Protein AF-A0A6L8GAL6-F1 (afdb_monomer_lite)

Secondary structure (DSSP, 8-state):
--TT-------EEEE-SSPPPHHHHHHHHHHHHHHTT--SPEEEEEEEEEETTEEEEEEEEEEEE--TTS-TT----EEEEEEEEEEEETTEEEEEEEB-PPP-

Sequence (104 aa):
MIDALAAAKSAAFFTIRKNLTKGAVEVLFASLRKRHGATSNNIFRHIRENHGDTRWSAVCFKYERTPTFLGPVSPVKEKLCGFLMLVEYQGHAALFSSRLGVPA

Radius of gyration: 15.57 Å; chains: 1; bounding box: 44×35×38 Å

pLDDT: mean 90.39, std 9.11, range [51.41, 98.25]

Foldseek 3Di:
DCPDDPDDFDKDKDFAPDDQDQVNLVVQQVVLCVVQVFPDDWPDWATQDDDPQKTKTKTKGKGWDDPPVDDRPDPDIDIDIWMWMWMDHDRMIIITIDPRDDDD

Structure (mmCIF, N/CA/C/O backbone):
data_AF-A0A6L8GAL6-F1
#
_entry.id   AF-A0A6L8GAL6-F1
#
loop_
_atom_site.group_PDB
_atom_site.id
_atom_site.type_symbol
_atom_site.label_atom_id
_atom_site.label_alt_id
_atom_site.label_comp_id
_atom_site.label_asym_id
_atom_site.label_entity_id
_atom_site.label_seq_id
_atom_site.pdbx_PDB_ins_code
_atom_site.Cartn_x
_atom_site.Cartn_y
_atom_site.Cartn_z
_atom_site.occupancy
_atom_site.B_iso_or_equiv
_atom_site.auth_seq_id
_atom_site.auth_comp_id
_atom_site.auth_asym_id
_atom_site.auth_atom_id
_atom_site.pdbx_PDB_model_num
ATOM 1 N N . MET A 1 1 ? -12.657 -14.527 -14.019 1.00 51.41 1 MET A N 1
ATOM 2 C CA 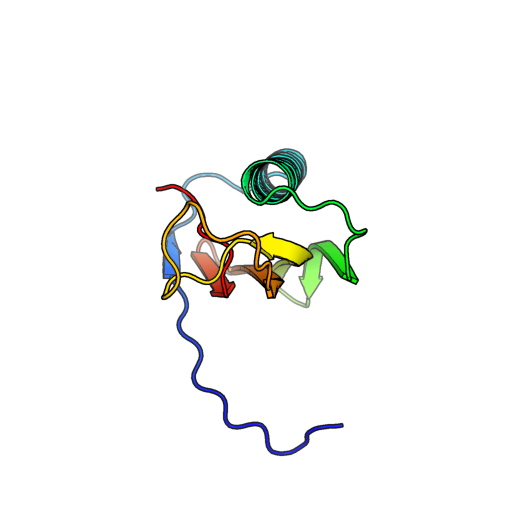. MET A 1 1 ? -12.697 -14.571 -12.544 1.00 51.41 1 MET A CA 1
ATOM 3 C C . MET A 1 1 ? -11.749 -15.690 -12.130 1.00 51.41 1 MET A C 1
ATOM 5 O O . MET A 1 1 ? -11.672 -16.658 -12.875 1.00 51.41 1 MET A O 1
ATOM 9 N N . ILE A 1 2 ? -10.922 -15.522 -11.095 1.00 61.62 2 ILE A N 1
ATOM 10 C CA . ILE A 1 2 ? -10.086 -16.627 -10.594 1.00 61.62 2 ILE A CA 1
ATOM 11 C C . ILE A 1 2 ? -10.753 -17.098 -9.311 1.00 61.62 2 ILE A C 1
ATOM 13 O O . ILE A 1 2 ? -10.612 -16.447 -8.280 1.00 61.62 2 ILE A O 1
ATOM 17 N N . ASP A 1 3 ? -11.503 -18.189 -9.399 1.00 72.31 3 ASP A N 1
ATOM 18 C CA . ASP A 1 3 ? -12.402 -18.618 -8.320 1.00 72.31 3 ASP A CA 1
ATOM 19 C C . ASP A 1 3 ? -11.674 -19.409 -7.220 1.00 72.31 3 ASP A C 1
ATOM 21 O O . ASP A 1 3 ? -12.144 -19.498 -6.092 1.00 72.31 3 ASP A O 1
ATOM 25 N N . ALA A 1 4 ? -10.479 -19.926 -7.522 1.00 77.38 4 ALA A N 1
ATOM 26 C CA . ALA A 1 4 ? -9.651 -20.709 -6.606 1.00 77.38 4 ALA A CA 1
ATOM 27 C C . ALA A 1 4 ? -8.220 -20.149 -6.510 1.00 77.38 4 ALA A C 1
ATOM 29 O O . ALA A 1 4 ? -7.235 -20.859 -6.716 1.00 77.38 4 ALA A O 1
ATOM 30 N N . LEU A 1 5 ? -8.082 -18.847 -6.238 1.00 75.38 5 LEU A N 1
ATOM 31 C CA . LEU A 1 5 ? -6.764 -18.243 -6.029 1.00 75.38 5 LEU A CA 1
ATOM 32 C C . LEU A 1 5 ? -6.251 -18.530 -4.609 1.00 75.38 5 LEU A C 1
ATOM 34 O O . LEU A 1 5 ? -6.567 -17.807 -3.667 1.00 75.38 5 LEU A O 1
ATOM 38 N N . ALA A 1 6 ? -5.388 -19.535 -4.470 1.00 72.19 6 ALA A N 1
ATOM 39 C CA . ALA A 1 6 ? -4.590 -19.740 -3.264 1.00 72.19 6 ALA A CA 1
ATOM 40 C C . ALA A 1 6 ? -3.265 -18.969 -3.385 1.00 72.19 6 ALA A C 1
ATOM 42 O O . ALA A 1 6 ? -2.272 -19.481 -3.897 1.00 72.19 6 ALA A O 1
ATOM 43 N N . ALA A 1 7 ? -3.251 -17.710 -2.945 1.00 74.94 7 ALA A N 1
ATOM 44 C CA . ALA A 1 7 ? -2.038 -16.897 -2.899 1.00 74.94 7 ALA A CA 1
ATOM 45 C C . ALA A 1 7 ? -1.708 -16.526 -1.451 1.00 74.94 7 ALA A C 1
ATOM 47 O O . ALA A 1 7 ? -2.431 -15.753 -0.823 1.00 74.94 7 ALA A O 1
ATOM 48 N N . ALA A 1 8 ? -0.591 -17.043 -0.933 1.00 74.56 8 ALA A N 1
ATOM 49 C CA . ALA A 1 8 ? -0.077 -16.616 0.361 1.00 74.56 8 ALA A CA 1
ATOM 50 C C . ALA A 1 8 ? 0.291 -15.122 0.303 1.00 74.56 8 ALA A C 1
ATOM 52 O O . ALA A 1 8 ? 1.035 -14.676 -0.576 1.00 74.56 8 ALA A O 1
ATOM 53 N N . LYS A 1 9 ? -0.246 -14.337 1.238 1.00 78.56 9 LYS A N 1
ATOM 54 C CA . LYS A 1 9 ? 0.035 -12.908 1.395 1.00 78.56 9 LYS A CA 1
ATOM 55 C C . LYS A 1 9 ? 0.408 -12.649 2.843 1.00 78.56 9 LYS A C 1
ATOM 57 O O . LYS A 1 9 ? -0.324 -13.039 3.746 1.00 78.56 9 LYS A O 1
ATOM 62 N N . SER A 1 10 ? 1.529 -11.975 3.055 1.00 86.38 10 SER A N 1
ATOM 63 C CA . SER A 1 10 ? 1.871 -11.417 4.357 1.00 86.38 10 SER A CA 1
ATOM 64 C C . SER A 1 10 ? 1.292 -10.010 4.502 1.00 86.38 10 SER A C 1
ATOM 66 O O . SER A 1 10 ? 1.056 -9.305 3.514 1.00 86.38 10 SER A O 1
ATOM 68 N N . ALA A 1 11 ? 1.076 -9.609 5.750 1.00 92.06 11 ALA A N 1
ATOM 69 C CA . ALA A 1 11 ? 0.732 -8.249 6.126 1.00 92.06 11 ALA A CA 1
ATOM 70 C C . ALA A 1 11 ? 1.579 -7.823 7.322 1.00 92.06 11 ALA A C 1
ATOM 72 O O . ALA A 1 11 ? 1.893 -8.641 8.188 1.00 92.06 11 ALA A O 1
ATOM 73 N N . ALA A 1 12 ? 1.923 -6.540 7.374 1.00 93.12 12 ALA A N 1
ATOM 74 C CA . ALA A 1 12 ? 2.432 -5.925 8.591 1.00 93.12 12 ALA A CA 1
ATOM 75 C C . ALA A 1 12 ? 1.254 -5.387 9.415 1.00 93.12 12 ALA A C 1
ATOM 77 O O . ALA A 1 12 ? 0.341 -4.781 8.851 1.00 93.12 12 ALA A O 1
ATOM 78 N N . PHE A 1 13 ? 1.276 -5.604 10.730 1.00 94.00 13 PHE A N 1
ATOM 79 C CA . PHE A 1 13 ? 0.213 -5.191 11.648 1.00 94.00 13 PHE A CA 1
ATOM 80 C C . PHE A 1 13 ? 0.695 -4.089 12.586 1.00 94.00 13 PHE A C 1
ATOM 82 O O . PHE A 1 13 ? 1.818 -4.130 13.087 1.00 94.00 13 PHE A O 1
ATOM 89 N N . PHE A 1 14 ? -0.177 -3.117 12.837 1.00 93.44 14 PHE A N 1
ATOM 90 C CA . PHE A 1 14 ? 0.115 -1.943 13.650 1.00 93.44 14 PHE A CA 1
ATOM 91 C C . PHE A 1 14 ? -1.067 -1.604 14.558 1.00 93.44 14 PHE A C 1
ATOM 93 O O . PHE A 1 14 ? -2.225 -1.764 14.171 1.00 93.44 14 PHE A O 1
ATOM 100 N N . THR A 1 15 ? -0.781 -1.048 15.734 1.00 96.19 15 THR A N 1
ATOM 101 C CA . THR A 1 15 ? -1.785 -0.372 16.566 1.00 96.19 15 THR A CA 1
ATOM 102 C C . THR A 1 15 ? -1.857 1.101 16.175 1.00 96.19 15 THR A C 1
ATOM 104 O O . THR A 1 15 ? -0.839 1.794 16.097 1.00 96.19 15 THR A O 1
ATOM 107 N N . ILE A 1 16 ? -3.066 1.606 15.949 1.00 93.19 16 ILE A N 1
ATOM 108 C CA . ILE A 1 16 ? -3.313 2.995 15.576 1.00 93.19 16 ILE A CA 1
ATOM 109 C C . ILE A 1 16 ? -3.264 3.854 16.839 1.00 93.19 16 ILE A C 1
ATOM 111 O O . ILE A 1 16 ? -4.191 3.864 17.642 1.00 93.19 16 ILE A O 1
ATOM 115 N N . ARG A 1 17 ? -2.183 4.622 17.000 1.00 92.00 17 ARG A N 1
ATOM 116 C CA . ARG A 1 17 ? -2.068 5.616 18.085 1.00 92.00 17 ARG A CA 1
ATOM 117 C C . ARG A 1 17 ? -2.799 6.921 17.780 1.00 92.00 17 ARG A C 1
ATOM 119 O O . ARG A 1 17 ? -3.229 7.624 18.686 1.00 92.00 17 ARG A O 1
ATOM 126 N N . LYS A 1 18 ? -2.907 7.265 16.496 1.00 90.38 18 LYS A N 1
ATOM 127 C CA . LYS A 1 18 ? -3.610 8.449 16.001 1.00 90.38 18 LYS A CA 1
ATOM 128 C C . LYS A 1 18 ? -4.339 8.081 14.724 1.00 90.38 18 LYS A C 1
ATOM 130 O O . LYS A 1 18 ? -3.747 7.458 13.845 1.00 90.38 18 LYS A O 1
ATOM 135 N N . ASN A 1 19 ? -5.596 8.500 14.621 1.00 87.69 19 ASN A N 1
ATOM 136 C CA . ASN A 1 19 ? -6.413 8.241 13.443 1.00 87.69 19 ASN A CA 1
ATOM 137 C C . ASN A 1 19 ? -5.705 8.719 12.177 1.00 87.69 19 ASN A C 1
ATOM 139 O O . ASN A 1 19 ? -5.271 9.874 12.090 1.00 87.69 19 ASN A O 1
ATOM 143 N N . LEU A 1 20 ? -5.621 7.834 11.184 1.00 90.38 20 LEU A N 1
ATOM 144 C CA . LEU A 1 20 ? -5.104 8.206 9.880 1.00 90.38 20 LEU A CA 1
ATOM 145 C C . LEU A 1 20 ? -6.060 9.221 9.242 1.00 90.38 20 LEU A C 1
ATOM 147 O O . LEU A 1 20 ? -7.283 9.077 9.292 1.00 90.38 20 LEU A O 1
ATOM 151 N N . THR A 1 21 ? -5.518 10.275 8.645 1.00 94.56 21 THR A N 1
ATOM 152 C CA . THR A 1 21 ? -6.323 11.288 7.951 1.00 94.56 21 THR A CA 1
ATOM 153 C C . THR A 1 21 ? -6.312 11.032 6.451 1.00 94.56 21 THR A C 1
ATOM 155 O O . THR A 1 21 ? -5.409 10.381 5.925 1.00 94.56 21 THR A O 1
ATOM 158 N N . LYS A 1 22 ? -7.304 11.571 5.731 1.00 96.38 22 LYS A N 1
ATOM 159 C CA . LYS A 1 22 ? -7.326 11.523 4.260 1.00 96.38 22 LYS A CA 1
ATOM 160 C C . LYS A 1 22 ? -6.035 12.101 3.672 1.00 96.38 22 LYS A C 1
ATOM 162 O O . LYS A 1 22 ? -5.395 11.445 2.858 1.00 96.38 22 LYS A O 1
ATOM 167 N N . GLY A 1 23 ? -5.618 13.269 4.165 1.00 96.56 23 GLY A N 1
ATOM 168 C CA . GLY A 1 23 ? -4.382 13.924 3.736 1.00 96.56 23 GLY A CA 1
ATOM 169 C C . GLY A 1 23 ? -3.131 13.078 3.987 1.00 96.56 23 GLY A C 1
ATOM 170 O O . GLY A 1 23 ? -2.262 13.013 3.125 1.00 96.56 23 GLY A O 1
ATOM 171 N N . ALA A 1 24 ? -3.055 12.356 5.112 1.00 94.44 24 ALA A N 1
ATOM 172 C CA . ALA A 1 24 ? -1.925 11.465 5.383 1.00 94.44 24 ALA A CA 1
ATOM 173 C C . ALA A 1 24 ? -1.828 10.321 4.355 1.00 94.44 24 ALA A C 1
ATOM 175 O O . ALA A 1 24 ? -0.738 10.037 3.858 1.00 94.44 24 ALA A O 1
ATOM 176 N N . VAL A 1 25 ? -2.961 9.707 3.983 1.00 95.81 25 VAL A N 1
ATOM 177 C CA . VAL A 1 25 ? -3.000 8.683 2.920 1.00 95.81 25 VAL A CA 1
ATOM 178 C C . VAL A 1 25 ? -2.584 9.276 1.572 1.00 95.81 25 VAL A C 1
ATOM 180 O O . VAL A 1 25 ? -1.806 8.669 0.837 1.00 95.81 25 VAL A O 1
ATOM 183 N N . GLU A 1 26 ? -3.077 10.470 1.238 1.00 97.12 26 GLU A N 1
ATOM 184 C CA . GLU A 1 26 ? -2.749 11.139 -0.025 1.00 97.12 26 GLU A CA 1
ATOM 185 C C . GLU A 1 26 ? -1.255 11.434 -0.149 1.00 97.12 26 GLU A C 1
ATOM 187 O O . GLU A 1 26 ? -0.647 11.102 -1.172 1.00 97.12 26 GLU A O 1
ATOM 192 N N . VAL A 1 27 ? -0.654 11.983 0.909 1.00 96.12 27 VAL A N 1
ATOM 193 C CA . VAL A 1 27 ? 0.785 12.256 0.985 1.00 96.12 27 VAL A CA 1
ATOM 194 C C . VAL A 1 27 ? 1.593 10.964 0.876 1.00 96.12 27 VAL A C 1
ATOM 196 O O . VAL A 1 27 ? 2.574 10.922 0.128 1.00 96.12 27 VAL A O 1
ATOM 199 N N . LEU A 1 28 ? 1.174 9.892 1.557 1.00 94.69 28 LEU A N 1
ATOM 200 C CA . LEU A 1 28 ? 1.816 8.581 1.450 1.00 94.69 28 LEU A CA 1
ATOM 201 C C . LEU A 1 28 ? 1.808 8.079 -0.001 1.00 94.69 28 LEU A C 1
ATOM 203 O O . LEU A 1 28 ? 2.855 7.720 -0.539 1.00 94.69 28 LEU A O 1
ATOM 207 N N . PHE A 1 29 ? 0.650 8.088 -0.664 1.00 95.88 29 PHE A N 1
ATOM 208 C CA . PHE A 1 29 ? 0.523 7.575 -2.032 1.00 95.88 29 PHE A CA 1
ATOM 209 C C . PHE A 1 29 ? 1.313 8.412 -3.041 1.00 95.88 29 PHE A C 1
ATOM 211 O O . PHE A 1 29 ? 1.976 7.852 -3.918 1.00 95.88 29 PHE A O 1
ATOM 218 N N . ALA A 1 30 ? 1.294 9.739 -2.902 1.00 95.19 30 ALA A N 1
ATOM 219 C CA . ALA A 1 30 ? 2.109 10.632 -3.719 1.00 95.19 30 ALA A CA 1
ATOM 220 C C . ALA A 1 30 ? 3.610 10.360 -3.526 1.00 95.19 30 ALA A C 1
ATOM 222 O O . ALA A 1 30 ? 4.355 10.256 -4.504 1.00 95.19 30 ALA A O 1
ATOM 223 N N . SER A 1 31 ? 4.047 10.166 -2.279 1.00 94.62 31 SER A N 1
ATOM 224 C CA . SER A 1 31 ? 5.448 9.880 -1.952 1.00 94.62 31 SER A CA 1
ATOM 225 C C . SER A 1 31 ? 5.913 8.544 -2.527 1.00 94.62 31 SER A C 1
ATOM 227 O O . SER A 1 31 ? 7.008 8.465 -3.081 1.00 94.62 31 SER A O 1
ATOM 229 N N . LEU A 1 32 ? 5.072 7.505 -2.465 1.00 94.56 32 LEU A N 1
ATOM 230 C CA . LEU A 1 32 ? 5.362 6.203 -3.071 1.00 94.56 32 LEU A CA 1
ATOM 231 C C . LEU A 1 32 ? 5.522 6.315 -4.589 1.00 94.56 32 LEU A C 1
ATOM 233 O O . LEU A 1 32 ? 6.507 5.827 -5.141 1.00 94.56 32 LEU A O 1
ATOM 237 N N . ARG A 1 33 ? 4.600 7.005 -5.270 1.00 94.56 33 ARG A N 1
ATOM 238 C CA . ARG A 1 33 ? 4.695 7.223 -6.721 1.00 94.56 33 ARG A CA 1
ATOM 239 C C . ARG A 1 33 ? 5.972 7.964 -7.104 1.00 94.56 33 ARG A C 1
ATOM 241 O O . ARG A 1 33 ? 6.667 7.530 -8.021 1.00 94.56 33 ARG A O 1
ATOM 248 N N . LYS A 1 34 ? 6.301 9.040 -6.381 1.00 93.94 34 LYS A N 1
ATOM 249 C CA . LYS A 1 34 ? 7.519 9.829 -6.610 1.00 93.94 34 LYS A CA 1
ATOM 250 C C . LYS A 1 34 ? 8.776 8.984 -6.409 1.00 93.94 34 LYS A C 1
ATOM 252 O O . LYS A 1 34 ? 9.638 8.969 -7.279 1.00 93.94 34 LYS A O 1
ATOM 257 N N . ARG A 1 35 ? 8.860 8.242 -5.301 1.00 92.69 35 ARG A N 1
ATOM 258 C CA . ARG A 1 35 ? 10.005 7.374 -4.974 1.00 92.69 35 ARG A CA 1
ATOM 259 C C . ARG A 1 35 ? 10.272 6.326 -6.050 1.00 92.69 35 ARG A C 1
ATOM 261 O O . ARG A 1 35 ? 11.424 6.065 -6.369 1.00 92.69 35 ARG A O 1
ATOM 268 N N . HIS A 1 36 ? 9.216 5.718 -6.579 1.00 92.06 36 HIS A N 1
ATOM 269 C CA . HIS A 1 36 ? 9.330 4.657 -7.576 1.00 92.06 36 HIS A CA 1
ATOM 270 C C . HIS A 1 36 ? 9.394 5.179 -9.018 1.00 92.06 36 HIS A C 1
ATOM 272 O O . HIS A 1 36 ? 9.417 4.369 -9.939 1.00 92.06 36 HIS A O 1
ATOM 278 N N . GLY A 1 37 ? 9.413 6.501 -9.235 1.00 91.38 37 GLY A N 1
ATOM 279 C CA . GLY A 1 37 ? 9.460 7.080 -10.579 1.00 91.38 37 GLY A CA 1
ATOM 280 C C . GLY A 1 37 ? 8.252 6.686 -11.431 1.00 91.38 37 GLY A C 1
ATOM 281 O O . GLY A 1 37 ? 8.392 6.403 -12.617 1.00 91.38 37 GLY A O 1
ATOM 282 N N . ALA A 1 38 ? 7.064 6.598 -10.826 1.00 88.00 38 ALA A N 1
ATOM 283 C CA . ALA A 1 38 ? 5.860 6.167 -11.524 1.00 88.00 38 ALA A CA 1
ATOM 284 C C . ALA A 1 38 ? 5.441 7.193 -12.589 1.00 88.00 38 ALA A C 1
ATOM 286 O O . ALA A 1 38 ? 4.847 8.225 -12.276 1.00 88.00 38 ALA A O 1
ATOM 287 N N . THR A 1 39 ? 5.714 6.878 -13.852 1.00 82.19 39 THR A N 1
ATOM 288 C CA . THR A 1 39 ? 5.346 7.698 -15.018 1.00 82.19 39 THR A CA 1
ATOM 289 C C . THR A 1 39 ? 3.931 7.417 -15.515 1.00 82.19 39 THR A C 1
ATOM 291 O O . THR A 1 39 ? 3.318 8.257 -16.163 1.00 82.19 39 THR A O 1
ATOM 294 N N . SER A 1 40 ? 3.384 6.243 -15.192 1.00 87.12 40 SER A N 1
ATOM 295 C CA . SER A 1 40 ? 2.036 5.848 -15.601 1.00 87.12 40 SER A CA 1
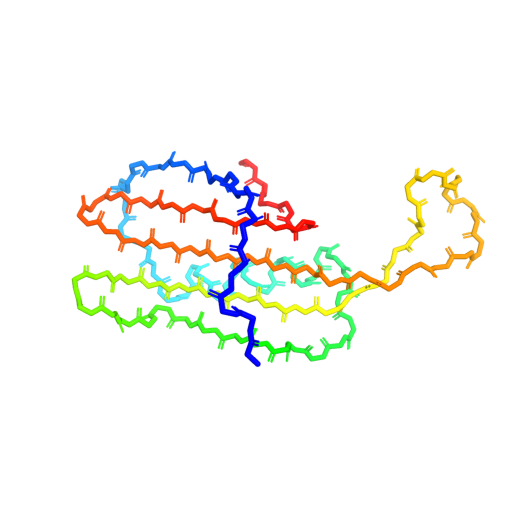ATOM 296 C C . SER A 1 40 ? 0.964 6.283 -14.601 1.00 87.12 40 SER A C 1
ATOM 298 O O . SER A 1 40 ? 1.223 6.421 -13.399 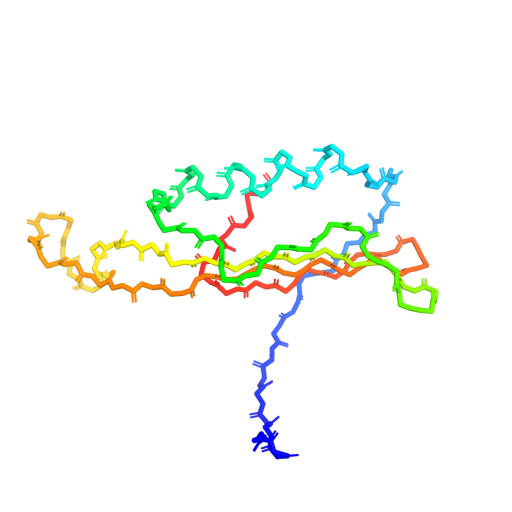1.00 87.12 40 SER A O 1
ATOM 300 N N . ASN A 1 41 ? -0.266 6.452 -15.088 1.00 92.75 41 ASN A N 1
ATOM 301 C CA . ASN A 1 41 ? -1.439 6.652 -14.237 1.00 92.75 41 ASN A CA 1
ATOM 302 C C . ASN A 1 41 ? -1.625 5.482 -13.257 1.00 92.75 41 ASN A C 1
ATOM 304 O O . ASN A 1 41 ? -1.110 4.379 -13.454 1.00 92.75 41 ASN A O 1
ATOM 308 N N . ASN A 1 42 ? -2.357 5.729 -12.172 1.00 96.12 42 ASN A N 1
ATOM 309 C CA . ASN A 1 42 ? -2.751 4.644 -11.279 1.00 96.12 42 ASN A CA 1
ATOM 310 C C . ASN A 1 42 ? -3.649 3.661 -12.039 1.00 96.12 42 ASN A C 1
ATOM 312 O O . ASN A 1 42 ? -4.534 4.087 -12.774 1.00 96.12 42 ASN A O 1
ATOM 316 N N . ILE A 1 43 ? -3.440 2.363 -11.823 1.00 96.44 43 ILE A N 1
ATOM 317 C CA . ILE A 1 43 ? -4.398 1.330 -12.233 1.00 96.44 43 ILE A CA 1
ATOM 318 C C . ILE A 1 43 ? -5.652 1.464 -11.367 1.00 96.44 43 ILE A C 1
ATOM 320 O O . ILE A 1 43 ? -6.764 1.466 -11.878 1.00 96.44 43 ILE A O 1
ATOM 324 N N . PHE A 1 44 ? -5.455 1.637 -10.060 1.00 97.06 44 PHE A N 1
ATOM 325 C CA . PHE A 1 44 ? -6.506 2.023 -9.129 1.00 97.06 44 PHE A CA 1
ATOM 326 C C . PHE A 1 44 ? -5.940 2.898 -8.014 1.00 97.06 44 PHE A C 1
ATOM 328 O O . PHE A 1 44 ? -4.751 2.832 -7.675 1.00 97.06 44 PHE A O 1
ATOM 335 N N . ARG A 1 45 ? -6.813 3.718 -7.430 1.00 97.56 45 ARG A N 1
ATOM 336 C CA . ARG A 1 45 ? -6.521 4.545 -6.260 1.00 97.56 45 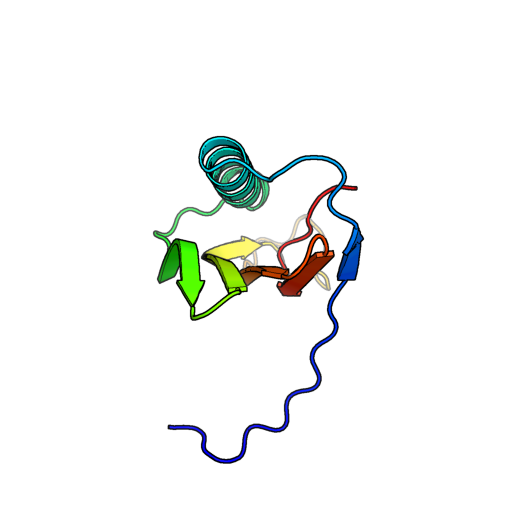ARG A CA 1
ATOM 337 C C . ARG A 1 45 ? -7.806 4.756 -5.468 1.00 97.56 45 ARG A C 1
ATOM 339 O O . ARG A 1 45 ? -8.727 5.388 -5.965 1.00 97.56 45 ARG A O 1
ATOM 346 N N . HIS A 1 46 ? -7.804 4.281 -4.232 1.00 98.25 46 HIS A N 1
ATOM 347 C CA . HIS A 1 46 ? -8.909 4.356 -3.283 1.00 98.25 46 HIS A CA 1
ATOM 348 C C . HIS A 1 46 ? -8.402 4.953 -1.980 1.00 98.25 46 HIS A C 1
ATOM 350 O O . HIS A 1 46 ? -7.339 4.554 -1.494 1.00 98.25 46 HIS A O 1
ATOM 356 N N . ILE A 1 47 ? -9.126 5.921 -1.424 1.00 97.56 47 ILE A N 1
ATOM 357 C CA . ILE A 1 47 ? -8.685 6.638 -0.228 1.00 97.56 47 ILE A CA 1
ATOM 358 C C . ILE A 1 47 ? -9.794 6.638 0.800 1.00 97.56 47 ILE A C 1
ATOM 360 O O . ILE A 1 47 ? -10.798 7.321 0.630 1.00 97.56 47 ILE A O 1
ATOM 364 N N . ARG A 1 48 ? -9.520 5.970 1.921 1.00 95.94 48 ARG A N 1
ATOM 365 C CA . ARG A 1 48 ? -10.387 5.921 3.102 1.00 95.94 48 ARG A CA 1
ATOM 366 C C . ARG A 1 48 ? -11.814 5.491 2.769 1.00 95.94 48 ARG A C 1
ATOM 368 O O . ARG A 1 48 ? -12.760 6.008 3.355 1.00 95.94 48 ARG A O 1
ATOM 375 N N . GLU A 1 49 ? -11.940 4.541 1.855 1.00 97.88 49 GLU A N 1
ATOM 376 C CA . GLU A 1 49 ? -13.212 3.903 1.541 1.00 97.88 49 GLU A CA 1
ATOM 377 C C . GLU A 1 49 ? -13.693 3.111 2.758 1.00 97.88 49 GLU A C 1
ATOM 379 O O . GLU A 1 49 ? -12.882 2.546 3.498 1.00 97.88 49 GLU A O 1
ATOM 384 N N . ASN A 1 50 ? -15.005 3.057 2.971 1.00 96.62 50 ASN A N 1
ATOM 385 C CA . ASN A 1 50 ? -15.592 2.251 4.039 1.00 96.62 50 ASN A CA 1
ATOM 386 C C . ASN A 1 50 ? -16.116 0.928 3.467 1.00 96.62 50 ASN A C 1
ATOM 388 O O . ASN A 1 50 ? -16.631 0.881 2.350 1.00 96.62 50 ASN A O 1
ATOM 392 N N . HIS A 1 51 ? -16.016 -0.141 4.251 1.00 94.56 51 HIS A N 1
ATOM 393 C CA . HIS A 1 51 ? -16.659 -1.419 3.970 1.00 94.56 51 HIS A CA 1
ATOM 394 C C . HIS A 1 51 ? -17.083 -2.063 5.294 1.00 94.56 51 HIS A C 1
ATOM 396 O O . HIS A 1 51 ? -16.251 -2.599 6.030 1.00 94.56 51 HIS A O 1
ATOM 402 N N . GLY A 1 52 ? -18.372 -1.942 5.629 1.00 94.50 52 GLY A N 1
ATOM 403 C CA . GLY A 1 52 ? -18.859 -2.222 6.981 1.00 94.50 52 GLY A CA 1
ATOM 404 C C . GLY A 1 52 ? -18.117 -1.366 8.011 1.00 94.50 52 GLY A C 1
ATOM 405 O O . GLY A 1 52 ? -17.944 -0.164 7.814 1.00 94.50 52 GLY A O 1
ATOM 406 N N . ASP A 1 53 ? -17.604 -2.014 9.054 1.00 93.25 53 ASP A N 1
ATOM 407 C CA . ASP A 1 53 ? -16.836 -1.377 10.134 1.00 93.25 53 ASP A CA 1
ATOM 408 C C . ASP A 1 53 ? -15.343 -1.203 9.815 1.00 93.25 53 ASP A C 1
ATOM 410 O O . ASP A 1 53 ? -14.556 -0.753 10.652 1.00 93.25 53 ASP A O 1
ATOM 414 N N . THR A 1 54 ? -14.925 -1.583 8.608 1.00 94.88 54 THR A N 1
ATOM 415 C CA . THR A 1 54 ? -13.546 -1.416 8.153 1.00 94.88 54 THR A CA 1
ATOM 416 C C . THR A 1 54 ? -13.411 -0.162 7.309 1.00 94.88 54 THR A C 1
ATOM 418 O O . THR A 1 54 ? -14.307 0.219 6.550 1.00 94.88 54 THR A O 1
ATOM 421 N N . ARG A 1 55 ? -12.243 0.466 7.400 1.00 96.88 55 ARG A N 1
ATOM 422 C CA . ARG A 1 55 ? -11.838 1.525 6.484 1.00 96.88 55 ARG A CA 1
ATOM 423 C C . ARG A 1 55 ? -10.589 1.095 5.752 1.00 96.88 55 ARG A C 1
ATOM 425 O O . ARG A 1 55 ? -9.676 0.561 6.362 1.00 96.88 55 ARG A O 1
ATOM 432 N N . TRP A 1 56 ? -10.515 1.334 4.455 1.00 97.56 56 TRP A N 1
ATOM 433 C CA . TRP A 1 56 ? -9.374 0.892 3.671 1.00 97.56 56 TRP A CA 1
ATOM 434 C C . TRP A 1 56 ? -8.937 1.932 2.650 1.00 97.56 56 TRP A C 1
ATOM 436 O O . TRP A 1 56 ? -9.665 2.842 2.261 1.00 97.56 56 TRP A O 1
ATOM 446 N N . SER A 1 57 ? -7.676 1.839 2.255 1.00 97.81 57 SER A N 1
ATOM 447 C CA . SER A 1 57 ? -7.089 2.653 1.196 1.00 97.81 57 SER A CA 1
ATOM 448 C C . SER A 1 57 ? -6.174 1.774 0.370 1.00 97.81 57 SER A C 1
ATOM 450 O O . SER A 1 57 ? -5.459 0.945 0.925 1.00 97.81 57 SER A O 1
ATOM 452 N N . ALA A 1 58 ? -6.152 1.958 -0.943 1.00 97.56 58 ALA A N 1
ATOM 453 C CA . ALA A 1 58 ? -5.282 1.173 -1.801 1.00 97.56 58 ALA A CA 1
ATOM 454 C C . ALA A 1 58 ? -4.787 1.979 -2.995 1.00 97.56 58 ALA A C 1
ATOM 456 O O . ALA A 1 58 ? -5.490 2.838 -3.527 1.00 97.56 58 ALA A O 1
ATOM 457 N N . VAL A 1 59 ? -3.575 1.678 -3.444 1.00 97.50 59 VAL A N 1
ATOM 458 C CA . VAL A 1 59 ? -3.005 2.254 -4.657 1.00 97.50 59 VAL A CA 1
ATOM 459 C C . VAL A 1 59 ? -2.254 1.193 -5.438 1.00 97.50 59 VAL A C 1
ATOM 461 O O . VAL A 1 59 ? -1.562 0.351 -4.863 1.00 97.50 59 VAL A O 1
ATOM 464 N N . CYS A 1 60 ? -2.374 1.251 -6.758 1.00 97.31 60 CYS A N 1
ATOM 465 C CA . CYS A 1 60 ? -1.605 0.421 -7.665 1.00 97.31 60 CYS A CA 1
ATOM 466 C C . CYS A 1 60 ? -1.204 1.215 -8.900 1.00 97.31 60 CYS A C 1
ATOM 468 O O . CYS A 1 60 ? -2.005 1.962 -9.464 1.00 97.31 60 CYS A O 1
ATOM 470 N N . PHE A 1 61 ? 0.046 1.062 -9.321 1.00 96.50 61 PHE A N 1
ATOM 471 C CA . PHE A 1 61 ? 0.590 1.728 -10.497 1.00 96.50 61 PHE A CA 1
ATOM 472 C C . PHE A 1 61 ? 1.747 0.928 -11.089 1.00 96.50 61 PHE A C 1
ATOM 474 O O . PHE A 1 61 ? 2.370 0.099 -10.416 1.00 96.50 61 PHE A O 1
ATOM 481 N N . LYS A 1 62 ? 2.048 1.204 -12.361 1.00 95.50 62 LYS A N 1
ATOM 482 C CA . LYS A 1 62 ? 3.222 0.648 -13.034 1.00 95.50 62 LYS A CA 1
ATOM 483 C C . LYS A 1 62 ? 4.383 1.634 -12.978 1.00 95.50 62 LYS A C 1
ATOM 485 O O . LYS A 1 62 ? 4.183 2.848 -13.059 1.00 95.50 62 LYS A O 1
ATOM 490 N N . TYR A 1 63 ? 5.589 1.101 -12.872 1.00 94.19 63 TYR A N 1
ATOM 491 C CA . TYR A 1 63 ? 6.833 1.860 -12.932 1.00 94.19 63 TYR A CA 1
ATOM 492 C C . TYR A 1 63 ? 7.931 1.004 -13.559 1.00 94.19 63 TYR A C 1
ATOM 494 O O . TYR A 1 63 ? 7.777 -0.213 -13.696 1.00 94.19 63 TYR A O 1
ATOM 502 N N . GLU A 1 64 ? 9.019 1.647 -13.958 1.00 93.44 64 GLU A N 1
ATOM 503 C CA . GLU A 1 64 ? 10.167 0.982 -14.565 1.00 93.44 64 GLU A CA 1
ATOM 504 C C . GLU A 1 64 ? 11.355 1.003 -13.613 1.00 93.44 64 GLU A C 1
ATOM 506 O O . GLU A 1 64 ? 11.582 1.971 -12.885 1.00 93.44 64 GLU A O 1
ATOM 511 N N . ARG A 1 65 ? 12.120 -0.085 -13.603 1.00 89.81 65 ARG A N 1
ATOM 512 C CA . ARG A 1 65 ? 13.355 -0.204 -12.827 1.00 89.81 65 ARG A CA 1
ATOM 513 C C . ARG A 1 65 ? 14.356 -1.045 -13.610 1.00 89.81 65 ARG A C 1
ATOM 515 O O . ARG A 1 65 ? 13.966 -1.865 -14.431 1.00 89.81 65 ARG A O 1
ATOM 522 N N . THR A 1 66 ? 15.646 -0.865 -13.350 1.00 91.25 66 THR A N 1
ATOM 523 C CA . THR A 1 66 ? 16.642 -1.874 -13.732 1.00 91.25 66 THR A CA 1
ATOM 524 C C . THR A 1 66 ? 16.383 -3.160 -12.927 1.00 91.25 66 THR A C 1
ATOM 526 O O . THR A 1 66 ? 16.253 -3.055 -11.699 1.00 91.25 66 THR A O 1
ATOM 529 N N . PRO A 1 67 ? 16.295 -4.342 -13.573 1.00 90.69 67 PRO A N 1
ATOM 530 C CA . PRO A 1 67 ? 16.112 -5.612 -12.875 1.00 90.69 67 PRO A CA 1
ATOM 531 C C . PRO A 1 67 ? 17.156 -5.814 -11.782 1.00 90.69 67 PRO A C 1
ATOM 533 O O . PRO A 1 67 ? 18.332 -5.542 -11.997 1.00 90.69 67 PRO A O 1
ATOM 536 N N . THR A 1 68 ? 16.751 -6.304 -10.610 1.00 87.94 68 THR A N 1
ATOM 537 C CA . THR A 1 68 ? 17.640 -6.371 -9.432 1.00 87.94 68 THR A CA 1
ATOM 538 C C . THR A 1 68 ? 18.818 -7.328 -9.590 1.00 87.94 68 THR A C 1
ATOM 540 O O . THR A 1 68 ? 19.811 -7.177 -8.889 1.00 87.94 68 THR A O 1
ATOM 543 N N . PHE A 1 69 ? 18.704 -8.313 -10.484 1.00 88.75 69 PHE A N 1
ATOM 544 C CA . PHE A 1 69 ? 19.782 -9.247 -10.822 1.00 88.75 69 PHE A CA 1
ATOM 545 C C . PHE A 1 69 ? 20.729 -8.702 -11.904 1.00 88.75 69 PHE A C 1
ATOM 547 O O . PHE A 1 69 ? 21.738 -9.332 -12.204 1.00 88.75 69 PHE A O 1
ATOM 554 N N . LEU A 1 70 ? 20.415 -7.546 -12.497 1.00 87.75 70 LEU A N 1
ATOM 555 C CA . LEU A 1 70 ? 21.301 -6.833 -13.409 1.00 87.75 70 LEU A CA 1
ATOM 556 C C . LEU A 1 70 ? 21.961 -5.671 -12.658 1.00 87.75 70 LEU A C 1
ATOM 558 O O . LEU A 1 70 ? 21.332 -4.991 -11.848 1.00 87.75 70 LEU A O 1
ATOM 562 N N . GLY A 1 71 ? 23.245 -5.430 -12.931 1.00 82.38 71 GLY A N 1
ATOM 563 C CA . GLY A 1 71 ? 23.972 -4.302 -12.346 1.00 82.38 71 GLY A CA 1
ATOM 564 C C . GLY A 1 71 ? 23.338 -2.944 -12.700 1.00 82.38 71 GLY A C 1
ATOM 565 O O . GLY A 1 71 ? 22.652 -2.822 -13.719 1.00 82.38 71 GLY A O 1
ATOM 566 N N . PRO A 1 72 ? 23.592 -1.889 -11.902 1.00 75.88 72 PRO A N 1
ATOM 567 C CA . PRO A 1 72 ? 22.920 -0.588 -12.026 1.00 75.88 72 PRO A CA 1
ATOM 568 C C . PRO A 1 72 ? 23.172 0.131 -13.362 1.00 75.88 72 PRO A C 1
ATOM 570 O O . PRO A 1 72 ? 22.377 0.981 -13.754 1.00 75.88 72 PRO A O 1
ATOM 573 N N . VAL A 1 73 ? 24.247 -0.229 -14.068 1.00 83.75 73 VAL A N 1
ATOM 574 C CA . VAL A 1 73 ? 24.633 0.323 -15.378 1.00 83.75 73 VAL A CA 1
ATOM 575 C C . VAL A 1 73 ? 23.925 -0.338 -16.565 1.00 83.75 73 VAL A C 1
ATOM 577 O O . VAL A 1 73 ? 24.100 0.099 -17.698 1.00 83.75 73 VAL A O 1
ATOM 580 N N . SER A 1 74 ? 23.126 -1.387 -16.338 1.00 88.56 74 SER A N 1
ATOM 581 C CA . SER A 1 74 ? 22.414 -2.052 -17.429 1.00 88.56 74 SER A CA 1
ATOM 582 C C . SER A 1 74 ? 21.365 -1.119 -18.056 1.00 88.56 74 SER A C 1
ATOM 584 O O . SER A 1 74 ? 20.551 -0.540 -17.323 1.00 88.56 74 SER A O 1
ATOM 586 N N . PRO A 1 75 ? 21.321 -1.001 -19.399 1.00 90.06 75 PRO A N 1
ATOM 587 C CA . PRO A 1 75 ? 20.286 -0.231 -20.086 1.00 90.06 75 PRO A CA 1
ATOM 588 C C . PRO A 1 75 ? 18.913 -0.918 -20.024 1.00 90.06 75 PRO A C 1
ATOM 590 O O . PRO A 1 75 ? 17.897 -0.290 -20.313 1.00 90.06 75 PRO A O 1
ATOM 593 N N . VAL A 1 76 ? 18.860 -2.198 -19.638 1.00 92.19 76 VAL A N 1
ATOM 594 C CA . VAL A 1 76 ? 17.618 -2.972 -19.574 1.00 92.19 76 VAL A CA 1
ATOM 595 C C . VAL A 1 76 ? 16.723 -2.459 -18.448 1.00 92.19 76 VAL A C 1
ATOM 597 O O . VAL A 1 76 ? 17.142 -2.342 -17.293 1.00 92.19 76 VAL A O 1
ATOM 600 N N . LYS A 1 77 ? 15.456 -2.206 -18.786 1.00 91.06 77 LYS A N 1
ATOM 601 C CA . LYS A 1 77 ? 14.393 -1.863 -17.839 1.00 91.06 77 LYS A CA 1
ATOM 602 C C . LYS A 1 77 ? 13.343 -2.962 -17.816 1.00 91.06 77 LYS A C 1
ATOM 604 O O . LYS A 1 77 ? 12.9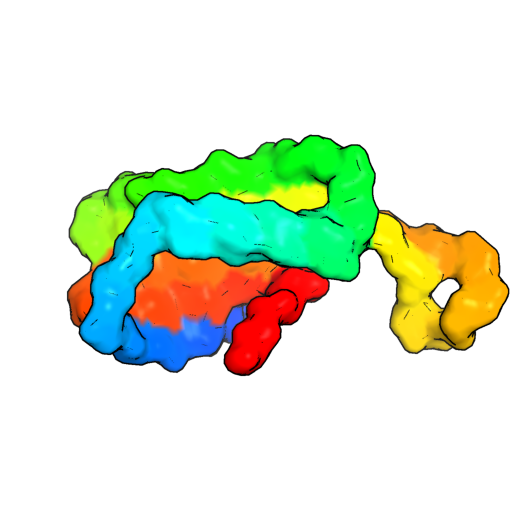21 -3.452 -18.858 1.00 91.06 77 LYS A O 1
ATOM 609 N N . GLU A 1 78 ? 12.900 -3.322 -16.620 1.00 91.62 78 GLU A N 1
ATOM 610 C CA . GLU A 1 78 ? 11.687 -4.103 -16.423 1.00 91.62 78 GLU A CA 1
ATOM 611 C C . GLU A 1 78 ? 10.530 -3.191 -16.032 1.00 91.62 78 GLU A C 1
ATOM 613 O O . GLU A 1 78 ? 10.697 -2.199 -15.315 1.00 91.62 78 GLU A O 1
ATOM 618 N N . LYS A 1 79 ? 9.330 -3.569 -16.475 1.00 92.88 79 LYS A N 1
ATOM 619 C CA . LYS A 1 79 ? 8.089 -2.922 -16.069 1.00 92.88 79 LYS A CA 1
ATOM 620 C C . LYS A 1 79 ? 7.471 -3.699 -14.921 1.00 92.88 79 LYS A C 1
ATOM 622 O O . LYS A 1 79 ? 7.091 -4.859 -15.061 1.00 92.88 79 LYS A O 1
ATOM 627 N N . LEU A 1 80 ? 7.328 -3.034 -13.785 1.00 92.69 80 LEU A N 1
ATOM 628 C CA . LEU A 1 80 ? 6.796 -3.616 -12.565 1.00 92.69 80 LEU A CA 1
ATOM 629 C C . LEU A 1 80 ? 5.406 -3.060 -12.274 1.00 92.69 80 LEU A C 1
ATOM 631 O O . LEU A 1 80 ? 5.088 -1.918 -12.604 1.00 92.69 80 LEU A O 1
ATOM 635 N N . CYS A 1 81 ? 4.581 -3.879 -11.626 1.00 93.31 81 CYS A N 1
ATOM 636 C CA . CYS A 1 81 ? 3.318 -3.465 -11.033 1.00 93.31 81 CYS A CA 1
ATOM 637 C C . CYS A 1 81 ? 3.475 -3.486 -9.512 1.00 93.31 81 CYS A C 1
ATOM 639 O O . CYS A 1 81 ? 3.725 -4.547 -8.931 1.00 93.31 81 CYS A O 1
ATOM 641 N N . GLY A 1 82 ? 3.390 -2.315 -8.887 1.00 94.19 82 GLY A N 1
ATOM 642 C CA . GLY A 1 82 ? 3.417 -2.176 -7.437 1.00 94.19 82 GLY A CA 1
ATOM 643 C C . GLY A 1 82 ? 2.009 -1.973 -6.897 1.00 94.19 82 GLY A C 1
ATOM 644 O O . GLY A 1 82 ? 1.198 -1.299 -7.535 1.00 94.19 82 GLY A O 1
ATOM 645 N N . PHE A 1 83 ? 1.723 -2.523 -5.718 1.00 95.19 83 PHE A N 1
ATOM 646 C CA . PHE A 1 83 ? 0.507 -2.178 -4.986 1.00 95.19 83 PHE A CA 1
ATOM 647 C C . PHE A 1 83 ? 0.774 -2.035 -3.491 1.00 95.19 83 PHE A C 1
ATOM 649 O O . PHE A 1 83 ? 1.706 -2.632 -2.943 1.00 95.19 83 PHE A O 1
ATOM 656 N N . LEU A 1 84 ? -0.086 -1.253 -2.852 1.00 95.88 84 LEU A N 1
ATOM 657 C CA . LEU A 1 84 ? -0.195 -1.140 -1.411 1.00 95.88 84 LEU A CA 1
ATOM 658 C C . LEU A 1 84 ? -1.669 -1.034 -1.035 1.00 95.88 84 LEU A C 1
ATOM 660 O O . LEU A 1 84 ? -2.420 -0.311 -1.689 1.00 95.88 84 LEU A O 1
ATOM 664 N N . MET A 1 85 ? -2.064 -1.741 0.016 1.00 96.31 85 MET A N 1
ATOM 665 C CA . MET A 1 85 ? -3.387 -1.686 0.618 1.00 96.31 85 MET A CA 1
ATOM 666 C C . MET A 1 85 ? -3.242 -1.564 2.132 1.00 96.31 85 MET A C 1
ATOM 668 O O . MET A 1 85 ? -2.506 -2.321 2.759 1.00 96.31 85 MET A O 1
ATOM 672 N N . LEU A 1 86 ? -3.952 -0.601 2.701 1.00 96.00 86 LEU A N 1
ATOM 673 C CA . LEU A 1 86 ? -4.078 -0.371 4.129 1.00 96.00 86 LEU A CA 1
ATOM 674 C C . LEU A 1 86 ? -5.513 -0.693 4.536 1.00 96.00 86 LEU A C 1
ATOM 676 O O . LEU A 1 86 ? -6.442 -0.208 3.891 1.00 96.00 86 LEU A O 1
ATOM 680 N N . VAL A 1 87 ? -5.681 -1.465 5.604 1.00 96.75 87 VAL A N 1
ATOM 681 C CA . VAL A 1 87 ? -6.980 -1.772 6.212 1.00 96.75 87 VAL A CA 1
ATOM 682 C C . VAL A 1 87 ? -6.938 -1.351 7.672 1.00 96.75 87 VAL A C 1
ATOM 684 O O . VAL A 1 87 ? -6.086 -1.819 8.413 1.00 96.75 87 VAL A O 1
ATOM 687 N N . GLU A 1 88 ? -7.840 -0.467 8.076 1.00 96.44 88 GLU A N 1
ATOM 688 C CA . GLU A 1 88 ? -8.069 0.002 9.440 1.00 96.44 88 GLU A CA 1
ATOM 689 C C . GLU A 1 88 ? -9.311 -0.704 10.005 1.00 96.44 88 GLU A C 1
ATOM 691 O O . GLU A 1 88 ? -10.383 -0.674 9.393 1.00 96.44 88 GLU A O 1
ATOM 696 N N . TYR A 1 89 ? -9.181 -1.311 11.183 1.00 95.75 89 TYR A N 1
ATOM 697 C CA . TYR A 1 89 ? -10.287 -1.942 11.902 1.00 95.75 89 TYR A CA 1
ATOM 698 C C . TYR A 1 89 ? -10.026 -1.917 13.409 1.00 95.75 89 TYR A C 1
ATOM 700 O O . TYR A 1 89 ? -8.950 -2.310 13.853 1.00 95.75 89 TYR A O 1
ATOM 708 N N . GLN A 1 90 ? -11.000 -1.447 14.196 1.00 93.75 90 GLN A N 1
ATOM 709 C CA . GLN A 1 90 ? -10.977 -1.484 15.670 1.00 93.75 90 GLN A CA 1
ATOM 710 C C . GLN A 1 90 ? -9.645 -1.013 16.294 1.00 93.75 90 GLN A C 1
ATOM 712 O O . GLN A 1 90 ? -9.051 -1.700 17.121 1.00 93.75 90 GLN A O 1
ATOM 717 N N . GLY A 1 91 ? -9.117 0.138 15.858 1.00 94.19 91 GLY A N 1
ATOM 718 C CA . GLY A 1 91 ? -7.858 0.693 16.384 1.00 94.19 91 GLY A CA 1
ATOM 719 C C . GLY A 1 91 ? -6.581 -0.007 15.899 1.00 94.19 91 GLY A C 1
ATOM 720 O O . GLY A 1 91 ? -5.495 0.296 16.387 1.00 94.19 91 GLY A O 1
ATOM 721 N N . HIS A 1 92 ? -6.683 -0.906 14.924 1.00 96.12 92 HIS A N 1
ATOM 722 C CA . HIS A 1 92 ? -5.560 -1.617 14.319 1.00 96.12 92 HIS A CA 1
ATOM 723 C C . HIS A 1 92 ? -5.480 -1.325 12.825 1.00 96.12 92 HIS A C 1
ATOM 725 O O . HIS A 1 92 ? -6.483 -0.995 12.191 1.00 96.12 92 HIS A O 1
ATOM 731 N N . ALA A 1 93 ? -4.282 -1.458 12.262 1.00 95.31 93 ALA A N 1
ATOM 732 C CA . ALA A 1 93 ? -4.048 -1.348 10.834 1.00 95.31 93 ALA A CA 1
ATOM 733 C C . ALA A 1 93 ? -3.260 -2.551 10.306 1.00 95.31 93 ALA A C 1
ATOM 735 O O . ALA A 1 93 ? -2.240 -2.928 10.882 1.00 95.31 93 ALA A O 1
ATOM 736 N N . ALA A 1 94 ? -3.709 -3.113 9.188 1.00 95.31 94 ALA A N 1
ATOM 737 C CA . ALA A 1 94 ? -2.982 -4.102 8.406 1.00 95.31 94 ALA A CA 1
ATOM 738 C C . ALA A 1 94 ? -2.498 -3.468 7.098 1.00 95.31 94 ALA A C 1
ATOM 740 O O . ALA A 1 94 ? -3.266 -2.816 6.386 1.00 95.31 94 ALA A O 1
ATOM 741 N N . LEU A 1 95 ? -1.223 -3.665 6.780 1.00 94.69 95 LEU A N 1
ATOM 742 C CA . LEU A 1 95 ? -0.591 -3.180 5.563 1.00 94.69 95 LEU A CA 1
ATOM 743 C C . LEU A 1 95 ? -0.183 -4.362 4.687 1.00 94.69 95 LEU A C 1
ATOM 745 O O . LEU A 1 95 ? 0.719 -5.127 5.030 1.00 94.69 95 LEU A O 1
ATOM 749 N N . PHE A 1 96 ? -0.805 -4.453 3.520 1.00 94.25 96 PHE A N 1
ATOM 750 C CA . PHE A 1 96 ? -0.432 -5.374 2.459 1.00 94.25 96 PHE A CA 1
ATOM 751 C C . PHE A 1 96 ? 0.323 -4.595 1.393 1.00 94.25 96 PHE A C 1
ATOM 753 O O . PHE A 1 96 ? -0.143 -3.554 0.928 1.00 94.25 96 PHE A O 1
ATOM 760 N N . SER A 1 97 ? 1.466 -5.097 0.949 1.00 94.06 97 SER A N 1
ATOM 761 C CA . SER A 1 97 ? 2.170 -4.484 -0.170 1.00 94.06 97 SER A CA 1
ATOM 762 C C . SER A 1 97 ? 2.881 -5.518 -1.023 1.00 94.06 97 SER A C 1
ATOM 764 O O . SER A 1 97 ? 3.163 -6.642 -0.611 1.00 94.06 97 SER A O 1
ATOM 766 N N . SER A 1 98 ? 3.152 -5.135 -2.263 1.00 91.81 98 SER A N 1
ATOM 767 C CA . SER A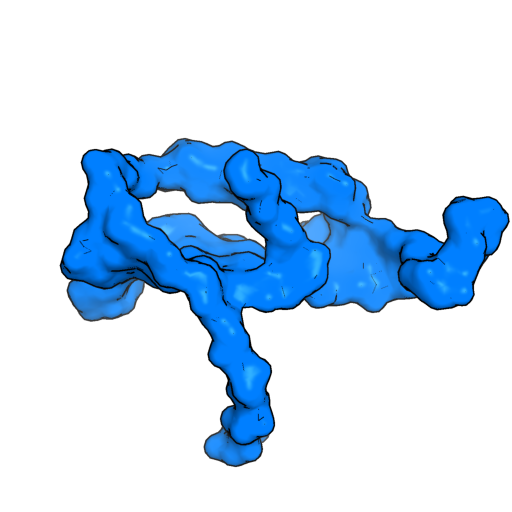 1 98 ? 4.070 -5.855 -3.133 1.00 91.81 98 SER A CA 1
ATOM 768 C C . SER A 1 98 ? 4.865 -4.841 -3.922 1.00 91.81 98 SER A C 1
ATOM 770 O O . SER A 1 98 ? 4.289 -3.983 -4.597 1.00 91.81 98 SER A O 1
ATOM 772 N N . ARG A 1 99 ? 6.194 -4.949 -3.829 1.00 90.75 99 ARG A N 1
ATOM 773 C CA . ARG A 1 99 ? 7.186 -4.119 -4.534 1.00 90.75 99 ARG A CA 1
ATOM 774 C C . ARG A 1 99 ? 7.152 -2.617 -4.204 1.00 90.75 99 ARG A C 1
ATOM 776 O O . ARG A 1 99 ? 8.068 -1.903 -4.602 1.00 90.75 99 ARG A O 1
ATOM 783 N N . LEU A 1 100 ? 6.166 -2.155 -3.434 1.00 89.75 100 LEU A N 1
ATOM 784 C CA . LEU A 1 100 ? 6.110 -0.827 -2.831 1.00 89.75 100 LEU A CA 1
ATOM 785 C C . LEU A 1 100 ? 6.517 -0.935 -1.359 1.00 89.75 100 LEU A C 1
ATOM 787 O O . LEU A 1 100 ? 5.750 -1.414 -0.523 1.00 89.75 100 LEU A O 1
ATOM 791 N N . GLY A 1 101 ? 7.743 -0.520 -1.051 1.00 79.25 101 GLY A N 1
ATOM 792 C CA . GLY A 1 101 ? 8.220 -0.438 0.327 1.00 79.25 101 GLY A CA 1
ATOM 793 C C . GLY A 1 101 ? 7.718 0.843 0.990 1.00 79.25 101 GLY A C 1
ATOM 794 O O . GLY A 1 101 ? 7.976 1.941 0.488 1.00 79.25 101 GLY A O 1
ATOM 795 N N . VAL A 1 102 ? 7.036 0.712 2.127 1.00 73.62 102 VAL A N 1
ATOM 796 C CA . VAL A 1 102 ? 6.749 1.849 3.012 1.00 73.62 102 VAL A CA 1
ATOM 797 C C . VAL A 1 102 ? 8.002 2.084 3.857 1.00 73.62 102 VAL A C 1
ATOM 799 O O . VAL A 1 102 ? 8.545 1.113 4.381 1.00 73.62 102 VAL A O 1
ATOM 802 N N . PRO A 1 103 ? 8.535 3.318 3.920 1.00 64.75 103 PRO A N 1
ATOM 803 C CA . PRO A 1 103 ? 9.654 3.596 4.816 1.00 64.75 103 PRO A CA 1
ATOM 804 C C . PRO A 1 103 ? 9.218 3.367 6.272 1.00 64.75 103 PRO A C 1
ATOM 806 O O . PRO A 1 103 ? 8.054 3.615 6.592 1.00 64.75 103 PRO A O 1
ATOM 809 N N . ALA A 1 104 ? 10.142 2.875 7.099 1.00 53.25 104 ALA A N 1
ATOM 810 C CA . ALA A 1 104 ? 9.953 2.763 8.545 1.00 53.25 104 ALA A CA 1
ATOM 811 C C . ALA A 1 104 ? 9.834 4.145 9.202 1.00 53.25 104 ALA A C 1
ATOM 813 O O . ALA A 1 104 ? 10.467 5.094 8.677 1.00 53.25 104 ALA A O 1
#